Protein AF-A0A8X6HVB4-F1 (afdb_monomer_lite)

Foldseek 3Di:
DDDPPVVVVVVVVVVVVVQLQVQLVVVLVVCQVVDPDHDDDDRDPVSSVVSVLVVQVVVCVVPPPDPVVCVVQVWDADPSGGTDGDDPPD

Secondary structure (DSSP, 8-state):
----HHHHHHHHHHHHHHHHHHHHHHHHHHHHHH-SSPP-SSPPHHHHHHHHHHHHHHHHHHH---HHHHHHTTEEE-TT--EEE-----

Radius of gyration: 17.46 Å; chains: 1; bounding box: 44×43×39 Å

Organism: Trichonephila clavata (NCBI:txid2740835)

pLDDT: mean 86.01, std 16.39, range [36.09, 98.19]

Sequence (90 aa):
MNIQTTDIKSDHVSIYSRSNSVVAWILRFIHNVSNAIKLKGGLSYEEFKRAEVLIFKSLQSNAFQDERLLAKMQAFKDEDGLLRIRTKLG

Structure (mmCIF, N/CA/C/O backbone):
data_AF-A0A8X6HVB4-F1
#
_entry.id   AF-A0A8X6HVB4-F1
#
loop_
_atom_site.group_PDB
_atom_site.id
_atom_site.type_symbol
_atom_site.label_atom_id
_atom_site.label_alt_id
_atom_site.label_comp_id
_atom_site.label_asym_id
_atom_site.label_entity_id
_atom_site.label_seq_id
_atom_site.pdbx_PDB_ins_code
_atom_site.Cartn_x
_atom_site.Cartn_y
_atom_site.Cartn_z
_atom_site.occupancy
_atom_site.B_iso_or_equiv
_atom_site.auth_seq_id
_atom_site.auth_comp_id
_atom_site.auth_asym_id
_atom_site.auth_atom_id
_atom_site.pdbx_PDB_model_num
ATOM 1 N N . MET A 1 1 ? 10.551 36.433 -18.646 1.00 36.09 1 MET A N 1
ATOM 2 C CA . MET A 1 1 ? 9.407 35.739 -18.021 1.00 36.09 1 MET A CA 1
ATOM 3 C C . MET A 1 1 ? 9.987 34.641 -17.136 1.00 36.09 1 MET A C 1
ATOM 5 O O . MET A 1 1 ? 10.353 33.595 -17.649 1.00 36.09 1 MET A O 1
ATOM 9 N N . ASN A 1 2 ? 10.223 34.934 -15.853 1.00 40.00 2 ASN A N 1
ATOM 10 C CA . ASN A 1 2 ? 10.782 33.979 -14.887 1.00 40.00 2 ASN A CA 1
ATOM 11 C C . ASN A 1 2 ? 9.632 33.121 -14.358 1.00 40.00 2 ASN A C 1
ATOM 13 O O . ASN A 1 2 ? 8.884 33.570 -13.493 1.00 40.00 2 ASN A O 1
ATOM 17 N N . ILE A 1 3 ? 9.453 31.925 -14.915 1.00 48.97 3 ILE A N 1
ATOM 18 C CA . ILE A 1 3 ? 8.506 30.955 -14.364 1.00 48.97 3 ILE A CA 1
ATOM 19 C C . ILE A 1 3 ? 9.162 30.378 -13.110 1.00 48.97 3 ILE A C 1
ATOM 21 O O . ILE A 1 3 ? 10.243 29.793 -13.181 1.00 48.97 3 ILE A O 1
ATOM 25 N N . GLN A 1 4 ? 8.529 30.612 -11.964 1.00 47.25 4 GLN A N 1
ATOM 26 C CA . GLN A 1 4 ? 8.971 30.142 -10.660 1.00 47.25 4 GLN A CA 1
ATOM 27 C C . GLN A 1 4 ? 9.030 28.607 -10.637 1.00 47.25 4 GLN A C 1
ATOM 29 O O . GLN A 1 4 ? 8.017 27.919 -10.564 1.00 47.25 4 GLN A O 1
ATOM 34 N N . 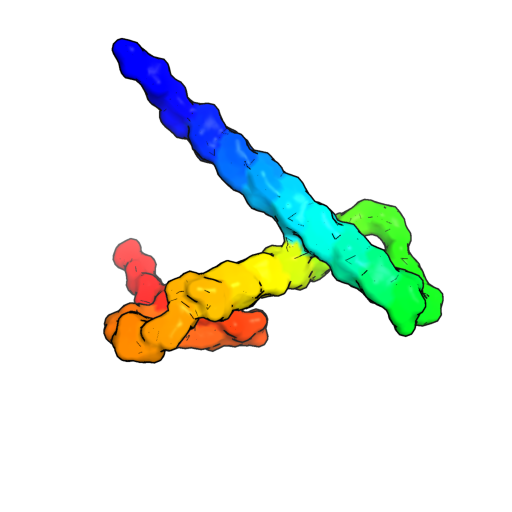THR A 1 5 ? 10.236 28.044 -10.691 1.00 47.19 5 THR A N 1
ATOM 35 C CA . THR A 1 5 ? 10.488 26.598 -10.547 1.00 47.19 5 THR A CA 1
ATOM 36 C C . THR A 1 5 ? 10.191 26.066 -9.141 1.00 47.19 5 THR A C 1
ATOM 38 O O . THR A 1 5 ? 10.167 24.852 -8.934 1.00 47.19 5 THR A O 1
ATOM 41 N N . THR A 1 6 ? 9.960 26.949 -8.170 1.00 48.31 6 THR A N 1
ATOM 42 C CA . THR A 1 6 ? 9.624 26.618 -6.780 1.00 48.31 6 THR A CA 1
ATOM 43 C C . THR A 1 6 ? 8.178 26.157 -6.604 1.00 48.31 6 THR A C 1
ATOM 45 O O . THR A 1 6 ? 7.936 25.250 -5.807 1.00 48.31 6 THR A O 1
ATOM 48 N N . ASP A 1 7 ? 7.239 26.687 -7.389 1.00 48.81 7 ASP A N 1
ATOM 49 C CA . ASP A 1 7 ? 5.804 26.430 -7.193 1.00 48.81 7 ASP A CA 1
ATOM 50 C C . ASP A 1 7 ? 5.396 25.026 -7.665 1.00 48.81 7 ASP A C 1
ATOM 52 O O . ASP A 1 7 ? 4.676 24.304 -6.975 1.00 48.81 7 ASP A O 1
ATOM 56 N N . ILE A 1 8 ? 5.979 24.559 -8.775 1.00 48.50 8 ILE A N 1
ATOM 57 C CA . ILE A 1 8 ? 5.682 23.243 -9.367 1.00 48.50 8 ILE A CA 1
ATOM 58 C C . ILE A 1 8 ? 6.046 22.096 -8.402 1.00 48.50 8 ILE A C 1
ATOM 60 O O . ILE A 1 8 ? 5.326 21.104 -8.302 1.00 48.50 8 ILE A O 1
ATOM 64 N N . LYS A 1 9 ? 7.145 22.220 -7.641 1.00 50.41 9 LYS A N 1
ATOM 65 C CA . LYS A 1 9 ? 7.527 21.207 -6.637 1.00 50.41 9 LYS A CA 1
ATOM 66 C C . LYS A 1 9 ? 6.558 21.164 -5.452 1.00 50.41 9 LYS A C 1
ATOM 68 O O . LYS A 1 9 ? 6.315 20.080 -4.926 1.00 50.41 9 LYS A O 1
ATOM 73 N N . SER A 1 10 ? 6.024 22.312 -5.040 1.00 56.81 10 SER A N 1
ATOM 74 C CA . SER A 1 10 ? 5.106 22.415 -3.901 1.00 56.81 10 SER A CA 1
ATOM 75 C C . SER A 1 10 ? 3.767 21.740 -4.203 1.00 56.81 10 SER A C 1
ATOM 77 O O . SER A 1 10 ? 3.288 20.913 -3.422 1.00 56.81 10 SER A O 1
ATOM 79 N N . ASP A 1 11 ? 3.205 22.012 -5.380 1.00 59.38 11 ASP A N 1
ATOM 80 C CA . ASP A 1 11 ? 1.868 21.539 -5.737 1.00 59.38 11 ASP A CA 1
ATOM 81 C C . ASP A 1 11 ? 1.815 20.017 -5.916 1.00 59.38 11 ASP A C 1
ATOM 83 O O . ASP A 1 11 ? 0.905 19.362 -5.406 1.00 59.38 11 ASP A O 1
ATOM 87 N N . HIS A 1 12 ? 2.823 19.410 -6.552 1.00 61.12 12 HIS A N 1
ATOM 88 C CA . HIS A 1 12 ? 2.865 17.954 -6.726 1.00 61.12 12 HIS A CA 1
ATOM 89 C C . HIS A 1 12 ? 3.052 17.197 -5.403 1.00 61.12 12 HIS A C 1
ATOM 91 O O . HIS A 1 12 ? 2.412 16.164 -5.190 1.00 61.12 12 HIS A O 1
ATOM 97 N N . VAL A 1 13 ? 3.875 17.720 -4.487 1.00 62.75 13 VAL A N 1
ATOM 98 C CA . VAL A 1 13 ? 4.059 17.136 -3.146 1.00 62.75 13 VAL A CA 1
ATOM 99 C C . VAL A 1 13 ? 2.787 17.297 -2.303 1.00 62.75 13 VAL A C 1
ATOM 101 O O . VAL A 1 13 ? 2.373 16.367 -1.604 1.00 62.75 13 VAL A O 1
ATOM 104 N N . SER A 1 14 ? 2.112 18.443 -2.413 1.00 69.69 14 SER A N 1
ATOM 105 C CA . SER A 1 14 ? 0.826 18.714 -1.759 1.00 69.69 14 SER A CA 1
ATOM 106 C C . SER A 1 14 ? -0.292 17.783 -2.255 1.00 69.69 14 SER A C 1
ATOM 108 O O . SER A 1 14 ? -1.040 17.211 -1.460 1.00 69.69 14 SER A O 1
ATOM 110 N N . ILE A 1 15 ? -0.377 17.539 -3.565 1.00 77.56 15 ILE A N 1
ATOM 111 C CA . ILE A 1 15 ? -1.367 16.618 -4.145 1.00 77.56 15 ILE A CA 1
ATOM 112 C C . ILE A 1 15 ? -1.077 15.169 -3.737 1.00 77.56 15 ILE A C 1
ATOM 114 O O . ILE A 1 15 ? -2.004 14.431 -3.385 1.00 77.56 15 ILE A O 1
ATOM 118 N N . TYR A 1 16 ? 0.194 14.758 -3.744 1.00 82.69 16 TYR A N 1
ATOM 119 C CA . TYR A 1 16 ? 0.590 13.412 -3.335 1.00 82.69 16 TYR A CA 1
ATOM 120 C C . TYR A 1 16 ? 0.261 13.147 -1.862 1.00 82.69 16 TYR A C 1
ATOM 122 O O . TYR A 1 16 ? -0.440 12.186 -1.544 1.00 82.69 16 TYR A O 1
ATOM 130 N N . SER A 1 17 ? 0.697 14.035 -0.966 1.00 85.75 17 SER A N 1
ATOM 131 C CA . SER A 1 17 ? 0.421 13.930 0.474 1.00 85.75 17 SER A CA 1
ATOM 132 C C . SER A 1 17 ? -1.081 13.901 0.779 1.00 85.75 17 SER A C 1
ATOM 134 O O . SER A 1 17 ? -1.535 13.115 1.620 1.00 85.75 17 SER A O 1
ATOM 136 N N . ARG A 1 18 ? -1.879 14.685 0.044 1.00 90.31 18 ARG A N 1
ATOM 137 C CA . ARG A 1 18 ? -3.342 14.649 0.135 1.00 90.31 18 ARG A CA 1
ATOM 138 C C . ARG A 1 18 ? -3.912 13.310 -0.325 1.00 90.31 18 ARG A C 1
ATOM 140 O O . ARG A 1 18 ? -4.722 12.728 0.391 1.00 90.31 18 ARG A O 1
ATOM 147 N N . SER A 1 19 ? -3.474 12.804 -1.475 1.00 90.81 19 SER A N 1
ATOM 148 C CA . SER A 1 19 ? -3.927 11.515 -2.016 1.00 90.81 19 SER A CA 1
ATOM 149 C C . SER A 1 19 ? -3.603 10.368 -1.061 1.00 90.81 19 SER A C 1
ATOM 151 O O . SER A 1 19 ? -4.470 9.548 -0.761 1.00 90.81 19 SER A O 1
ATOM 153 N N . ASN A 1 20 ? -2.391 10.368 -0.500 1.00 95.06 20 ASN A N 1
ATOM 154 C CA . ASN A 1 20 ? -1.969 9.369 0.473 1.00 95.06 20 ASN A CA 1
ATOM 155 C C . ASN A 1 20 ? -2.828 9.415 1.747 1.00 95.06 20 ASN A C 1
ATOM 157 O O . ASN A 1 20 ? -3.277 8.384 2.240 1.00 95.06 20 ASN A O 1
ATOM 161 N N . SER A 1 21 ? -3.145 10.620 2.234 1.00 95.81 21 SER A N 1
ATOM 162 C CA . SER A 1 21 ? -4.028 10.810 3.392 1.00 95.81 21 SER A CA 1
ATOM 163 C C . SER A 1 21 ? -5.441 10.283 3.144 1.00 95.81 21 SER A C 1
ATOM 165 O O . SER A 1 21 ? -6.013 9.623 4.009 1.00 95.81 21 SER A O 1
ATOM 167 N N . VAL A 1 22 ? -6.010 10.549 1.965 1.00 96.75 22 VAL A N 1
ATOM 168 C CA . VAL A 1 22 ? -7.350 10.066 1.599 1.00 96.75 22 VAL A CA 1
ATOM 169 C C . VAL A 1 22 ? -7.379 8.540 1.565 1.00 96.75 22 VAL A C 1
ATOM 171 O O . VAL A 1 22 ? -8.248 7.933 2.191 1.00 96.75 22 VAL A O 1
ATOM 174 N N . VAL A 1 23 ? -6.410 7.911 0.898 1.00 97.50 23 VAL A N 1
ATOM 175 C CA . VAL A 1 23 ? -6.328 6.445 0.828 1.00 97.50 23 VAL A CA 1
ATOM 176 C C . VAL A 1 23 ? -6.125 5.841 2.219 1.00 97.50 23 VAL A C 1
ATOM 178 O O . VAL A 1 23 ? -6.799 4.870 2.558 1.00 97.50 23 VAL A O 1
ATOM 181 N N . ALA A 1 24 ? -5.284 6.438 3.066 1.00 98.06 24 ALA A N 1
ATOM 182 C CA . ALA A 1 24 ? -5.082 5.981 4.441 1.00 98.06 24 ALA A CA 1
ATOM 183 C C . ALA A 1 24 ? -6.379 6.029 5.270 1.00 98.06 24 ALA A C 1
ATOM 185 O O . ALA A 1 24 ? -6.701 5.066 5.970 1.00 98.06 24 ALA A O 1
ATOM 186 N N . TRP A 1 25 ? -7.177 7.094 5.142 1.00 98.12 25 TRP A N 1
ATOM 187 C CA . TRP A 1 25 ? -8.486 7.178 5.798 1.00 98.12 25 TRP A CA 1
ATOM 188 C C . TRP A 1 25 ? -9.487 6.150 5.272 1.00 98.12 25 TRP A C 1
ATOM 190 O O . TRP A 1 25 ? -10.210 5.557 6.072 1.00 98.12 25 TRP A O 1
ATOM 200 N N . ILE A 1 26 ? -9.511 5.893 3.961 1.00 98.19 26 ILE A N 1
ATOM 201 C CA . ILE A 1 26 ? -10.357 4.847 3.366 1.00 98.19 26 ILE A CA 1
ATOM 202 C C . ILE A 1 26 ? -9.965 3.471 3.915 1.00 98.19 26 ILE A C 1
ATOM 204 O O . ILE A 1 26 ? -10.829 2.702 4.336 1.00 98.19 26 ILE A O 1
ATOM 208 N N . LEU A 1 27 ? -8.667 3.166 3.978 1.00 97.81 27 LEU A N 1
ATOM 209 C CA . LEU A 1 27 ? -8.178 1.902 4.530 1.00 97.81 27 LEU A CA 1
ATOM 210 C C . LEU A 1 27 ? -8.531 1.752 6.014 1.00 97.81 27 LEU A C 1
ATOM 212 O O . LEU A 1 27 ? -8.999 0.688 6.426 1.00 97.81 27 LEU A O 1
ATOM 216 N N . ARG A 1 28 ? -8.383 2.818 6.812 1.00 97.94 28 ARG A N 1
ATOM 217 C CA . ARG A 1 28 ? -8.824 2.826 8.212 1.00 97.94 28 ARG A CA 1
ATOM 218 C C . ARG A 1 28 ? -10.331 2.627 8.325 1.00 97.94 28 ARG A C 1
ATOM 220 O O . ARG A 1 28 ? -10.773 1.894 9.204 1.00 97.94 28 ARG A O 1
ATOM 227 N N . PHE A 1 29 ? -11.122 3.254 7.459 1.00 98.00 29 PHE A N 1
ATOM 228 C CA . PHE A 1 29 ? -12.570 3.068 7.437 1.00 98.00 29 PHE A CA 1
ATOM 229 C C . PHE A 1 29 ? -12.927 1.600 7.186 1.00 98.00 29 PHE A C 1
ATOM 231 O O . PHE A 1 29 ? -13.649 1.010 7.986 1.00 98.00 29 PHE A O 1
ATOM 238 N N . ILE A 1 30 ? -12.348 0.980 6.154 1.00 97.69 30 ILE A N 1
ATOM 239 C CA . ILE A 1 30 ? -12.546 -0.445 5.849 1.00 97.69 30 ILE A CA 1
ATOM 240 C C . ILE A 1 30 ? -12.149 -1.316 7.048 1.00 97.69 30 ILE A C 1
ATOM 242 O O . ILE A 1 30 ? -12.912 -2.197 7.453 1.00 97.69 30 ILE A O 1
ATOM 246 N N . HIS A 1 31 ? -10.990 -1.048 7.657 1.00 97.50 31 HIS A N 1
ATOM 247 C CA . HIS A 1 31 ? -10.540 -1.752 8.857 1.00 97.50 31 HIS A CA 1
ATOM 248 C C . HIS A 1 31 ? -11.551 -1.611 9.999 1.00 97.50 31 HIS A C 1
ATOM 250 O O . HIS A 1 31 ? -11.963 -2.611 10.584 1.00 97.50 31 HIS A O 1
ATOM 256 N N . ASN A 1 32 ? -11.998 -0.389 10.276 1.00 97.94 32 ASN A N 1
ATOM 257 C CA . ASN A 1 32 ? -12.940 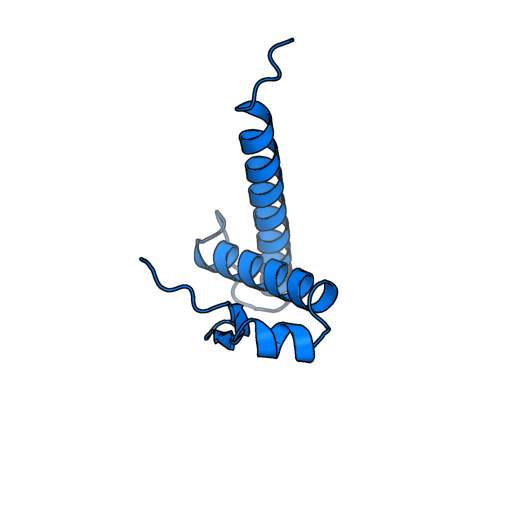-0.090 11.343 1.00 97.94 32 ASN A CA 1
ATOM 258 C C . ASN A 1 32 ? -14.334 -0.656 11.078 1.00 97.94 32 ASN A C 1
ATOM 260 O O . ASN A 1 32 ? -15.048 -0.916 12.035 1.00 97.94 32 ASN A O 1
ATOM 264 N N . VAL A 1 33 ? -14.755 -0.871 9.835 1.00 97.81 33 VAL A N 1
ATOM 265 C CA . VAL A 1 33 ? -16.010 -1.587 9.554 1.00 97.81 33 VAL A CA 1
ATOM 266 C C . VAL A 1 33 ? -15.827 -3.093 9.759 1.00 97.81 33 VAL A C 1
ATOM 268 O O . VAL A 1 33 ? -16.704 -3.743 10.320 1.00 97.81 33 VAL A O 1
ATOM 271 N N . SER A 1 34 ? -14.665 -3.633 9.388 1.00 97.00 34 SER A N 1
ATOM 272 C CA . SER A 1 34 ? -14.423 -5.082 9.331 1.00 97.00 34 SER A CA 1
ATOM 273 C C . SER A 1 34 ? -13.906 -5.704 10.636 1.00 97.00 34 SER A C 1
ATOM 275 O O . SER A 1 34 ? -13.934 -6.921 10.777 1.00 97.00 34 SER A O 1
ATOM 277 N N . ASN A 1 35 ? -13.413 -4.907 11.591 1.00 96.69 35 ASN A N 1
ATOM 278 C CA . ASN A 1 35 ? -12.762 -5.401 12.814 1.00 96.69 35 ASN A CA 1
ATOM 279 C C . ASN A 1 35 ? -13.474 -4.908 14.074 1.00 96.69 35 ASN A C 1
ATOM 281 O O . ASN A 1 35 ? -13.949 -3.775 14.119 1.00 96.69 35 ASN A O 1
ATOM 285 N N . ALA A 1 36 ? -13.528 -5.730 15.126 1.00 95.38 36 ALA A N 1
ATOM 286 C CA . ALA A 1 36 ? -14.111 -5.331 16.412 1.00 95.38 36 ALA A CA 1
ATOM 287 C C . ALA A 1 36 ? -13.299 -4.209 17.089 1.00 95.38 36 ALA A C 1
ATOM 289 O O . ALA A 1 36 ? -13.873 -3.250 17.609 1.00 95.38 36 ALA A O 1
ATOM 290 N N . ILE A 1 37 ? -11.967 -4.301 17.024 1.00 96.38 37 ILE A N 1
ATOM 291 C CA . ILE A 1 37 ? -11.046 -3.281 17.534 1.00 96.38 37 ILE A CA 1
ATOM 292 C C . ILE A 1 37 ? -10.981 -2.139 16.521 1.00 96.38 37 ILE A C 1
ATOM 294 O O . ILE A 1 37 ? -10.612 -2.345 15.368 1.00 96.38 37 ILE A O 1
ATOM 298 N N . LYS A 1 38 ? -11.356 -0.933 16.955 1.00 96.12 38 LYS A N 1
ATOM 299 C CA . LYS A 1 38 ? -11.393 0.259 16.100 1.00 96.12 38 LYS A CA 1
ATOM 300 C C . LYS A 1 38 ? -10.157 1.118 16.328 1.00 96.12 38 LYS A C 1
ATOM 302 O O . LYS A 1 38 ? -9.823 1.437 17.470 1.00 96.12 38 LYS A O 1
ATOM 307 N N . LEU A 1 39 ? -9.552 1.573 15.240 1.00 96.19 39 LEU A N 1
ATOM 308 C CA . LEU A 1 39 ? -8.505 2.587 15.249 1.00 96.19 39 LEU A CA 1
ATOM 309 C C . LEU A 1 39 ? -9.137 3.974 15.424 1.00 96.19 39 LEU A C 1
ATOM 311 O O . LEU A 1 39 ? -10.148 4.292 14.789 1.00 96.19 39 LEU A O 1
ATOM 315 N N . LYS A 1 40 ? -8.548 4.795 16.296 1.00 94.44 40 LYS A N 1
ATOM 316 C CA . LYS A 1 40 ? -9.027 6.137 16.666 1.00 94.44 40 LYS A CA 1
ATOM 317 C C . LYS A 1 40 ? -7.863 7.135 16.661 1.00 94.44 40 LYS A C 1
ATOM 319 O O . LYS A 1 40 ? -6.706 6.732 16.697 1.00 94.44 40 LYS A O 1
ATOM 324 N N . GLY A 1 41 ? -8.173 8.433 16.657 1.00 95.19 41 GLY A N 1
ATOM 325 C CA . GLY A 1 41 ? -7.170 9.507 16.667 1.00 95.19 41 GLY A CA 1
ATOM 326 C C . GLY A 1 41 ? -6.592 9.811 15.282 1.00 95.19 41 GLY A C 1
ATOM 327 O O . GLY A 1 41 ? -7.230 9.535 14.267 1.00 95.19 41 GLY A O 1
ATOM 328 N N . GLY A 1 42 ? -5.391 10.393 15.235 1.00 95.56 42 GLY A N 1
ATOM 329 C CA . GLY A 1 42 ? -4.678 10.681 13.983 1.00 95.56 42 GLY A CA 1
ATOM 330 C C . GLY A 1 42 ? -4.268 9.416 13.221 1.00 95.56 42 GLY A C 1
ATOM 331 O O . GLY A 1 42 ? -4.263 8.318 13.784 1.00 95.56 42 GLY A O 1
ATOM 332 N N . LEU A 1 43 ? -3.960 9.553 11.930 1.00 96.75 43 LEU A N 1
ATOM 333 C CA . LEU A 1 43 ? -3.375 8.468 11.134 1.00 96.75 43 LEU A CA 1
ATOM 334 C C . LEU A 1 43 ? -1.952 8.172 11.619 1.00 96.75 43 LEU A C 1
ATOM 336 O O . LEU A 1 43 ? -1.169 9.091 11.856 1.00 96.75 43 LEU A O 1
ATOM 340 N N . SER A 1 44 ? -1.629 6.891 11.769 1.00 96.94 44 SER A N 1
ATOM 341 C CA . SER A 1 44 ? -0.286 6.431 12.114 1.00 96.94 44 SER A CA 1
ATOM 342 C C . SER A 1 44 ? 0.620 6.380 10.883 1.00 96.94 44 SER A C 1
ATOM 344 O O . SER A 1 44 ? 0.151 6.309 9.746 1.00 96.94 44 SER A O 1
ATOM 346 N N . TYR A 1 45 ? 1.935 6.358 11.115 1.00 96.12 45 TYR A N 1
ATOM 347 C CA . TYR A 1 45 ? 2.926 6.157 10.054 1.00 96.12 45 TYR A CA 1
ATOM 348 C C . TYR A 1 45 ? 2.652 4.885 9.236 1.00 96.12 45 TYR A C 1
ATOM 350 O O . TYR A 1 45 ? 2.685 4.926 8.011 1.00 96.12 45 TYR A O 1
ATOM 358 N N . GLU A 1 46 ? 2.299 3.779 9.895 1.00 96.50 46 GLU A N 1
ATOM 359 C CA . GLU A 1 46 ? 2.018 2.505 9.219 1.00 96.50 46 GLU A CA 1
ATOM 360 C C . GLU A 1 46 ? 0.808 2.573 8.281 1.00 96.50 46 GLU A C 1
ATOM 362 O O . GLU A 1 46 ? 0.770 1.909 7.243 1.00 96.50 46 GLU A O 1
ATOM 367 N N . GLU A 1 47 ? -0.185 3.401 8.608 1.00 97.50 47 GLU A N 1
ATOM 368 C CA . GLU A 1 47 ? -1.339 3.616 7.734 1.00 97.50 47 GLU A CA 1
ATOM 369 C C . GLU A 1 47 ? -0.977 4.445 6.509 1.00 97.50 47 GLU A C 1
ATOM 371 O O . GLU A 1 47 ? -1.408 4.110 5.405 1.00 97.50 47 GLU A O 1
ATOM 376 N N . PHE A 1 48 ? -0.134 5.466 6.677 1.00 96.81 48 PHE A N 1
ATOM 377 C CA . PHE A 1 48 ? 0.422 6.203 5.545 1.00 96.81 48 PHE A CA 1
ATOM 378 C C . PHE A 1 48 ? 1.306 5.319 4.665 1.00 96.81 48 PHE A C 1
ATOM 380 O O . PHE A 1 48 ? 1.200 5.393 3.444 1.00 96.81 48 PHE A O 1
ATOM 387 N N . LYS A 1 49 ? 2.136 4.457 5.262 1.00 96.25 49 LYS A N 1
ATOM 388 C CA . LYS A 1 49 ? 2.991 3.522 4.524 1.00 96.25 49 LYS A CA 1
ATOM 389 C C . LYS A 1 49 ? 2.157 2.523 3.719 1.00 96.25 49 LYS A C 1
ATOM 391 O O . LYS A 1 49 ? 2.419 2.312 2.539 1.00 96.25 49 LYS A O 1
ATOM 396 N N . ARG A 1 50 ? 1.108 1.937 4.310 1.00 96.62 50 ARG A N 1
ATOM 397 C CA . ARG A 1 50 ? 0.198 1.037 3.576 1.00 96.62 50 ARG A CA 1
ATOM 398 C C . ARG A 1 50 ? -0.524 1.732 2.432 1.00 96.62 50 ARG A C 1
ATOM 400 O O . ARG A 1 50 ? -0.657 1.138 1.364 1.00 96.62 50 ARG A O 1
ATOM 407 N N . ALA A 1 51 ? -1.006 2.950 2.661 1.00 97.19 51 ALA A N 1
ATOM 408 C CA . ALA A 1 51 ? -1.661 3.733 1.625 1.00 97.19 51 ALA A CA 1
ATOM 409 C C . ALA A 1 51 ? -0.703 4.023 0.461 1.00 97.19 51 ALA A C 1
ATOM 411 O O . ALA A 1 51 ? -1.056 3.787 -0.693 1.00 97.19 51 ALA A O 1
ATOM 412 N N . GLU A 1 52 ? 0.533 4.411 0.768 1.00 95.69 52 GLU A N 1
ATOM 413 C CA . GLU A 1 52 ? 1.587 4.663 -0.210 1.00 95.69 52 GLU A CA 1
ATOM 414 C C . GLU A 1 52 ? 1.895 3.410 -1.041 1.00 95.69 52 GLU A C 1
ATOM 416 O O . GLU A 1 52 ? 1.858 3.455 -2.273 1.00 95.69 52 GLU A O 1
ATOM 421 N N . VAL A 1 53 ? 2.113 2.265 -0.386 1.00 96.50 53 VAL A N 1
ATOM 422 C CA . VAL A 1 53 ? 2.352 0.985 -1.070 1.00 96.50 53 VAL A CA 1
ATOM 423 C C . VAL A 1 53 ? 1.183 0.629 -1.990 1.00 96.50 53 VAL A C 1
ATOM 425 O O . VAL A 1 53 ? 1.405 0.200 -3.121 1.00 96.50 53 VAL A O 1
ATOM 428 N N . LEU A 1 54 ? -0.063 0.816 -1.546 1.00 95.88 54 LEU A N 1
ATOM 429 C CA . LEU A 1 54 ? -1.239 0.516 -2.363 1.00 95.88 54 LEU A CA 1
ATOM 430 C C . LEU A 1 54 ? -1.324 1.418 -3.602 1.00 95.88 54 LEU A C 1
ATOM 432 O O . LEU A 1 54 ? -1.566 0.921 -4.704 1.00 95.88 54 LEU A O 1
ATOM 436 N N . ILE A 1 55 ? -1.087 2.722 -3.432 1.00 95.00 55 ILE A N 1
ATOM 437 C CA . ILE A 1 55 ? -1.062 3.695 -4.530 1.00 95.00 55 ILE A CA 1
ATOM 438 C C . ILE A 1 55 ? 0.008 3.299 -5.546 1.00 95.00 55 ILE A C 1
ATOM 440 O O . ILE A 1 55 ? -0.293 3.164 -6.733 1.00 95.00 55 ILE A O 1
ATOM 444 N N . PHE A 1 56 ? 1.241 3.053 -5.097 1.00 94.56 56 PHE A N 1
ATOM 445 C CA . PHE A 1 56 ? 2.326 2.689 -6.003 1.00 94.56 56 PHE A CA 1
ATOM 446 C C . PHE A 1 56 ? 2.085 1.354 -6.699 1.00 94.56 56 PHE A C 1
ATOM 448 O O . PHE A 1 56 ? 2.309 1.272 -7.903 1.00 94.56 56 PHE A O 1
ATOM 455 N N . LYS A 1 57 ? 1.562 0.336 -6.004 1.00 94.31 57 LYS A N 1
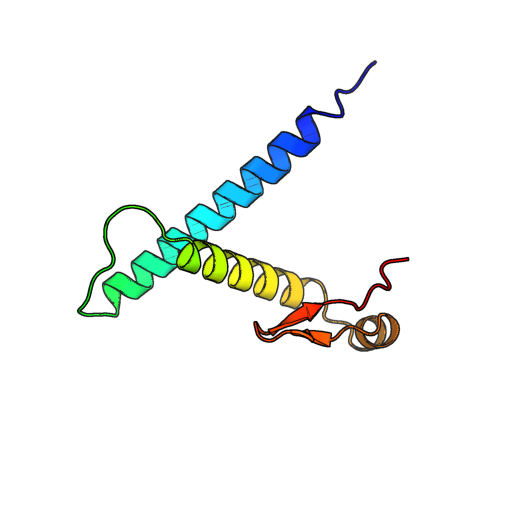ATOM 456 C CA . LYS A 1 57 ? 1.177 -0.932 -6.643 1.00 94.31 57 LYS A CA 1
ATOM 457 C C . LYS A 1 57 ? 0.179 -0.715 -7.771 1.00 94.31 57 LYS A C 1
ATOM 459 O O . LYS A 1 57 ? 0.384 -1.245 -8.858 1.00 94.31 57 LYS A O 1
ATOM 464 N N . SER A 1 58 ? -0.862 0.080 -7.526 1.00 93.31 58 SER A N 1
ATOM 465 C CA . SER A 1 58 ? -1.887 0.366 -8.533 1.00 93.31 58 SER A CA 1
ATOM 466 C C . SER A 1 58 ? -1.336 1.167 -9.713 1.00 93.31 58 SER A C 1
ATOM 468 O O . SER A 1 58 ? -1.700 0.908 -10.857 1.00 93.31 58 SER A O 1
ATOM 470 N N . LEU A 1 59 ? -0.454 2.137 -9.464 1.00 92.38 59 LEU A N 1
ATOM 471 C CA . LEU A 1 59 ? 0.189 2.896 -10.536 1.00 92.38 59 LEU A CA 1
ATOM 472 C C . LEU A 1 59 ? 1.104 1.996 -11.367 1.00 92.38 59 LEU A C 1
ATOM 474 O O . LEU A 1 59 ? 1.064 2.033 -12.594 1.00 92.38 59 LEU A O 1
ATOM 478 N N . GLN A 1 60 ? 1.894 1.151 -10.708 1.00 94.25 60 GLN A N 1
ATOM 479 C CA . GLN A 1 60 ? 2.825 0.252 -11.374 1.00 94.25 60 GLN A CA 1
ATOM 480 C C . GLN A 1 60 ? 2.110 -0.829 -12.187 1.00 94.25 60 GLN A C 1
ATOM 482 O O . GLN A 1 60 ? 2.547 -1.123 -13.298 1.00 94.25 60 GLN A O 1
ATOM 487 N N . SER A 1 61 ? 0.992 -1.371 -11.693 1.00 90.44 61 SER A N 1
ATOM 488 C CA . SER A 1 61 ? 0.176 -2.327 -12.450 1.00 90.44 61 SER A CA 1
ATOM 489 C C . SER A 1 61 ? -0.483 -1.708 -13.681 1.00 90.44 61 SER A C 1
ATOM 491 O O . SER A 1 61 ? -0.832 -2.424 -14.606 1.00 90.44 61 SER A O 1
ATOM 493 N N . ASN A 1 62 ? -0.665 -0.390 -13.716 1.00 90.00 62 ASN A N 1
ATOM 494 C CA . ASN A 1 62 ? -1.230 0.282 -14.885 1.00 90.00 62 ASN A CA 1
ATOM 495 C C . A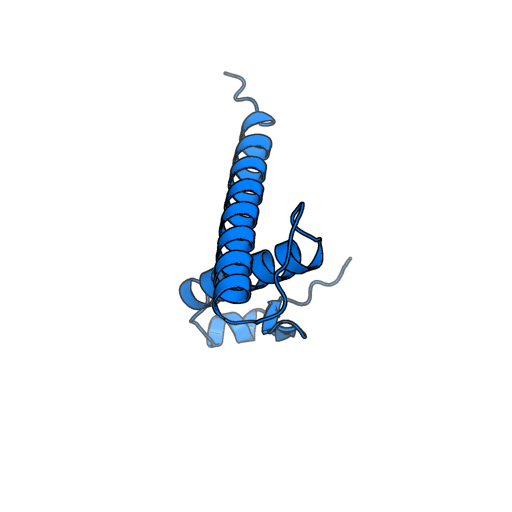SN A 1 62 ? -0.139 0.740 -15.862 1.00 90.00 62 ASN A C 1
ATOM 497 O O . ASN A 1 62 ? -0.335 0.695 -17.072 1.00 90.00 62 ASN A O 1
ATOM 501 N N . ALA A 1 63 ? 1.012 1.178 -15.345 1.00 89.25 63 ALA A N 1
ATOM 502 C CA . ALA A 1 63 ? 2.073 1.785 -16.144 1.00 89.25 63 ALA A CA 1
ATOM 503 C C . ALA A 1 63 ? 3.103 0.778 -16.683 1.00 89.25 63 ALA A C 1
ATOM 505 O O . ALA A 1 63 ? 3.660 0.990 -17.757 1.00 89.25 63 ALA A O 1
ATOM 506 N N . PHE A 1 64 ? 3.378 -0.310 -15.957 1.00 88.94 64 PHE A N 1
ATOM 507 C CA . PHE A 1 64 ? 4.487 -1.218 -16.260 1.00 88.94 64 PHE A CA 1
ATOM 508 C C . PHE A 1 64 ? 3.992 -2.639 -16.523 1.00 88.94 64 PHE A C 1
ATOM 510 O O . PHE A 1 64 ? 4.088 -3.516 -15.669 1.00 88.94 64 PHE A O 1
ATOM 517 N N . GLN A 1 65 ? 3.440 -2.849 -17.718 1.00 87.75 65 GLN A N 1
ATOM 518 C CA . GLN A 1 65 ? 2.946 -4.156 -18.175 1.00 87.75 65 GLN A CA 1
ATOM 519 C C . GLN A 1 65 ? 3.906 -4.871 -19.140 1.00 87.75 65 GLN A C 1
ATOM 521 O O . GLN A 1 65 ? 3.748 -6.060 -19.395 1.00 87.75 65 GLN A O 1
ATOM 526 N N . ASP A 1 66 ? 4.915 -4.170 -19.669 1.00 93.06 66 ASP A N 1
ATOM 527 C CA . ASP A 1 66 ? 5.896 -4.754 -20.588 1.00 93.06 66 ASP A CA 1
ATOM 528 C C . ASP A 1 66 ? 7.023 -5.469 -19.824 1.00 93.06 66 ASP A C 1
ATOM 530 O O . ASP A 1 66 ? 7.968 -4.851 -19.322 1.00 93.06 66 ASP A O 1
ATOM 534 N N . GLU A 1 67 ? 6.944 -6.797 -19.775 1.00 87.88 67 GLU A N 1
ATOM 535 C CA . GLU A 1 67 ? 7.945 -7.648 -19.129 1.00 87.88 67 GLU A CA 1
ATOM 536 C C . GLU A 1 67 ? 9.336 -7.552 -19.775 1.00 87.88 67 GLU A C 1
ATOM 538 O O . GLU A 1 67 ? 10.347 -7.657 -19.076 1.00 87.88 67 GLU A O 1
ATOM 543 N N . ARG A 1 68 ? 9.425 -7.307 -21.092 1.00 90.69 68 ARG A N 1
ATOM 544 C CA . ARG A 1 68 ? 10.718 -7.181 -21.789 1.00 90.69 68 ARG A CA 1
ATOM 545 C C . ARG A 1 68 ? 11.428 -5.904 -21.366 1.00 90.69 68 ARG A C 1
ATOM 547 O O . ARG A 1 68 ? 12.640 -5.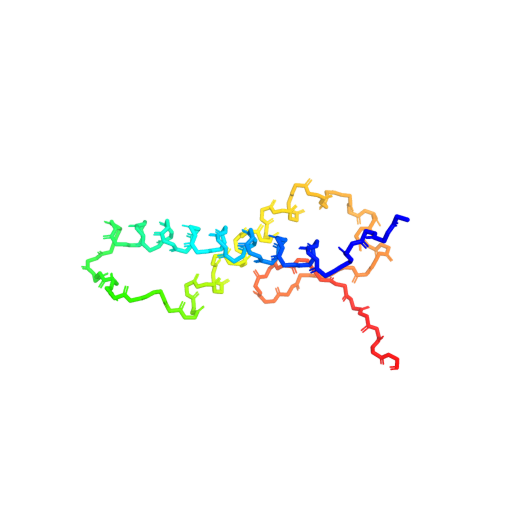918 -21.136 1.00 90.69 68 ARG A O 1
ATOM 554 N N . LEU A 1 69 ? 10.678 -4.811 -21.238 1.00 88.56 69 LEU A N 1
ATOM 555 C CA . LEU A 1 69 ? 11.197 -3.549 -20.718 1.00 88.56 69 LEU A CA 1
ATOM 556 C C . LEU A 1 69 ? 11.675 -3.714 -19.271 1.00 88.56 69 LEU A C 1
ATOM 558 O O . LEU A 1 69 ? 12.795 -3.315 -18.948 1.00 88.56 69 LEU A O 1
ATOM 562 N N . LEU A 1 70 ? 10.866 -4.351 -18.420 1.00 90.50 70 LEU A N 1
ATOM 563 C CA . LEU A 1 70 ? 11.210 -4.595 -17.018 1.00 90.50 70 LEU A CA 1
ATOM 564 C C . LEU A 1 70 ? 12.480 -5.443 -16.867 1.00 90.50 70 LEU A C 1
ATOM 566 O O . LEU A 1 70 ? 13.356 -5.095 -16.072 1.00 90.50 70 LEU A O 1
ATOM 570 N N . ALA A 1 71 ? 12.628 -6.497 -17.674 1.00 88.31 71 ALA A N 1
ATOM 571 C CA . ALA A 1 71 ? 13.837 -7.316 -17.705 1.00 88.31 71 ALA A CA 1
ATOM 572 C C . ALA A 1 71 ? 15.070 -6.500 -18.131 1.00 88.31 71 ALA A C 1
ATOM 574 O O . ALA A 1 71 ? 16.116 -6.572 -17.484 1.00 88.31 71 ALA A O 1
ATOM 575 N N . LYS A 1 72 ? 14.944 -5.663 -19.171 1.00 90.50 72 LYS A N 1
ATOM 576 C CA . LYS A 1 72 ? 16.030 -4.784 -19.637 1.00 90.50 72 LYS A CA 1
ATOM 577 C C . LYS A 1 72 ? 16.471 -3.784 -18.563 1.00 90.50 72 LYS A C 1
ATOM 579 O O . LYS A 1 72 ? 17.659 -3.492 -18.454 1.00 90.50 72 LYS A O 1
ATOM 584 N N . MET A 1 73 ? 15.532 -3.275 -17.767 1.00 88.62 73 MET A N 1
ATOM 585 C CA . MET A 1 73 ? 15.807 -2.354 -16.658 1.00 88.62 73 MET A CA 1
ATOM 586 C C . MET A 1 73 ? 16.319 -3.060 -15.394 1.00 88.62 73 MET A C 1
ATOM 588 O O . MET A 1 73 ? 16.600 -2.384 -14.409 1.00 88.62 73 MET A O 1
ATOM 592 N N . GLN A 1 74 ? 16.444 -4.395 -15.402 1.00 90.88 74 GLN A N 1
ATOM 593 C CA . GLN A 1 74 ? 16.778 -5.202 -14.221 1.00 90.88 74 GLN A CA 1
ATOM 594 C C . GLN A 1 74 ? 15.841 -4.896 -13.042 1.00 90.88 74 GLN A C 1
ATOM 596 O O . GLN A 1 74 ? 16.269 -4.782 -11.887 1.00 90.88 74 GLN A O 1
ATOM 601 N N . ALA A 1 75 ? 14.554 -4.710 -13.350 1.00 92.19 75 ALA A N 1
ATOM 602 C CA . ALA A 1 75 ? 13.547 -4.438 -12.345 1.00 92.19 75 ALA A CA 1
ATOM 603 C C . ALA A 1 75 ? 13.295 -5.686 -11.484 1.00 92.19 75 ALA A C 1
ATOM 605 O O . ALA A 1 75 ? 13.288 -6.814 -11.975 1.00 92.19 75 ALA A O 1
ATOM 606 N N . PHE A 1 76 ? 13.064 -5.483 -10.192 1.00 92.31 76 PHE A N 1
ATOM 607 C CA . PHE A 1 76 ? 12.751 -6.532 -9.225 1.00 92.31 76 PHE A CA 1
ATOM 608 C C . PHE A 1 76 ? 11.643 -6.059 -8.285 1.00 92.31 76 PHE A C 1
ATOM 610 O O . PHE A 1 76 ? 11.422 -4.858 -8.149 1.00 92.31 76 PHE A O 1
ATOM 617 N N . LYS A 1 77 ? 10.935 -6.986 -7.635 1.00 93.31 77 LYS A N 1
ATOM 618 C CA . LYS A 1 77 ? 9.962 -6.642 -6.589 1.00 93.31 77 LYS A CA 1
ATOM 619 C C . LYS A 1 77 ? 10.636 -6.640 -5.220 1.00 93.31 77 LYS A C 1
ATOM 621 O O . LYS A 1 77 ? 11.430 -7.536 -4.941 1.00 93.31 77 LYS A O 1
ATOM 626 N N . ASP A 1 78 ? 10.337 -5.642 -4.399 1.00 93.75 78 ASP A N 1
ATOM 627 C CA . ASP A 1 78 ? 10.778 -5.600 -3.002 1.00 93.75 78 ASP A CA 1
ATOM 628 C C . ASP A 1 78 ? 9.871 -6.429 -2.071 1.00 93.75 78 ASP A C 1
ATOM 630 O O . ASP A 1 78 ? 8.951 -7.112 -2.526 1.00 93.75 78 ASP A O 1
ATOM 634 N N . GLU A 1 79 ? 10.136 -6.362 -0.763 1.00 93.81 79 GLU A N 1
ATOM 635 C CA . GLU A 1 79 ? 9.360 -7.048 0.284 1.00 93.81 79 GLU A CA 1
ATOM 636 C C . GLU A 1 79 ? 7.892 -6.606 0.319 1.00 93.81 79 GLU A C 1
ATOM 638 O O . GLU A 1 79 ? 6.997 -7.413 0.569 1.00 93.81 79 GLU A O 1
ATOM 643 N N . ASP A 1 80 ? 7.637 -5.338 -0.004 1.00 92.38 80 ASP A N 1
ATOM 644 C CA . ASP A 1 80 ? 6.296 -4.785 -0.113 1.00 92.38 80 ASP A CA 1
ATOM 645 C C . ASP A 1 80 ? 5.649 -5.119 -1.469 1.00 92.38 80 ASP A C 1
ATOM 647 O O . ASP A 1 80 ? 4.471 -4.832 -1.665 1.00 92.38 80 ASP A O 1
ATOM 651 N N . GLY A 1 81 ? 6.352 -5.770 -2.402 1.00 91.44 81 GLY A N 1
ATOM 652 C CA . GLY A 1 81 ? 5.872 -6.158 -3.729 1.00 91.44 81 GLY A CA 1
ATOM 653 C C . GLY A 1 81 ? 5.873 -5.032 -4.769 1.00 91.44 81 GLY A C 1
ATOM 654 O O . GLY A 1 81 ? 5.231 -5.180 -5.813 1.00 91.44 81 GLY A O 1
ATOM 655 N N . LEU A 1 82 ? 6.556 -3.921 -4.497 1.00 94.50 82 LEU A N 1
ATOM 656 C CA . LEU A 1 82 ? 6.747 -2.800 -5.414 1.00 94.50 82 LEU A CA 1
ATOM 657 C C . LEU A 1 82 ? 7.872 -3.092 -6.403 1.00 94.50 82 LEU A C 1
ATOM 659 O O . LEU A 1 82 ? 8.943 -3.560 -6.020 1.00 94.50 82 LEU A O 1
ATOM 663 N N . LEU A 1 83 ? 7.656 -2.759 -7.676 1.00 94.06 83 LEU A N 1
ATOM 664 C CA . LEU A 1 83 ? 8.708 -2.778 -8.688 1.00 94.06 83 LEU A CA 1
ATOM 665 C C . LEU A 1 83 ? 9.756 -1.705 -8.368 1.00 94.06 83 LEU A C 1
ATOM 667 O O . LEU A 1 83 ? 9.440 -0.525 -8.208 1.00 94.06 83 LEU A O 1
ATOM 671 N N . ARG A 1 84 ? 11.014 -2.126 -8.303 1.00 92.94 84 ARG A N 1
ATOM 672 C CA . ARG A 1 84 ? 12.199 -1.302 -8.071 1.00 92.94 84 ARG A CA 1
ATOM 673 C C . ARG A 1 84 ? 13.262 -1.613 -9.109 1.00 92.94 84 ARG A C 1
ATOM 675 O O . ARG A 1 84 ? 13.281 -2.693 -9.688 1.00 92.94 84 ARG A O 1
ATOM 682 N N . ILE A 1 85 ? 14.177 -0.674 -9.305 1.00 91.38 85 ILE A N 1
ATOM 683 C CA . ILE A 1 85 ? 15.346 -0.834 -10.171 1.00 91.38 85 ILE A CA 1
ATOM 684 C C . ILE A 1 85 ? 16.590 -0.697 -9.302 1.00 91.38 85 ILE A C 1
ATOM 686 O O . ILE A 1 85 ? 16.654 0.172 -8.431 1.00 91.38 85 ILE A O 1
ATOM 690 N N . ARG A 1 86 ? 17.579 -1.569 -9.518 1.00 83.31 86 ARG A N 1
ATOM 691 C CA . ARG A 1 86 ? 18.877 -1.442 -8.853 1.00 83.31 86 ARG A CA 1
ATOM 692 C C . ARG A 1 86 ? 19.672 -0.339 -9.535 1.00 83.31 86 ARG A C 1
ATOM 694 O O . ARG A 1 86 ? 20.185 -0.533 -10.632 1.00 83.31 86 ARG A O 1
ATOM 701 N N . THR A 1 87 ? 19.815 0.793 -8.866 1.00 79.81 87 THR A N 1
ATOM 702 C CA . THR A 1 87 ? 20.744 1.841 -9.292 1.00 79.81 87 THR A CA 1
ATOM 703 C C . THR A 1 87 ? 22.024 1.701 -8.480 1.00 79.81 87 THR A C 1
ATOM 705 O O . THR A 1 87 ? 21.969 1.612 -7.253 1.00 79.81 87 THR A O 1
ATOM 708 N N . LYS A 1 88 ? 23.187 1.670 -9.141 1.00 73.69 88 LYS A N 1
ATOM 709 C CA . LYS A 1 88 ? 24.457 1.863 -8.432 1.00 73.69 88 LYS A CA 1
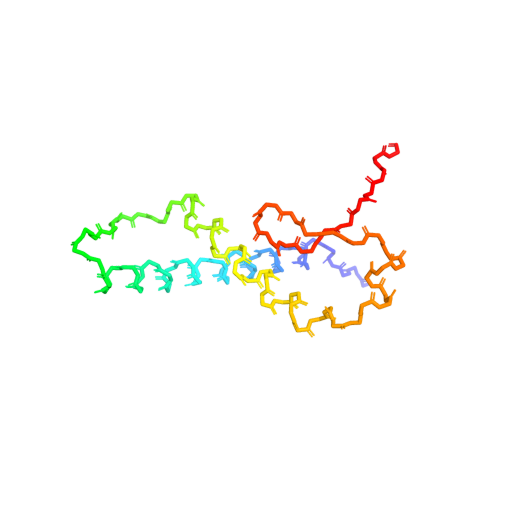ATOM 710 C C . LYS A 1 88 ? 24.471 3.304 -7.930 1.00 73.69 88 LYS A C 1
ATOM 712 O O . LYS A 1 88 ? 24.370 4.221 -8.740 1.00 73.69 88 LYS A O 1
ATOM 717 N N . LEU A 1 89 ? 24.563 3.493 -6.617 1.00 67.69 89 LEU A N 1
ATOM 718 C CA . LEU A 1 89 ? 24.972 4.780 -6.066 1.00 67.69 89 LEU A CA 1
ATOM 719 C C . LEU A 1 89 ? 26.442 4.936 -6.469 1.00 67.69 89 LEU A C 1
ATOM 721 O O . LEU A 1 89 ? 27.287 4.180 -5.990 1.00 67.69 89 LEU A O 1
ATOM 725 N N . GLY A 1 90 ? 26.678 5.759 -7.491 1.00 56.81 90 GLY A N 1
ATOM 726 C CA . GLY A 1 90 ? 28.016 6.098 -7.973 1.00 56.81 90 GLY A CA 1
ATOM 727 C C . GLY A 1 90 ? 28.741 7.025 -7.016 1.00 56.81 90 GLY A C 1
ATOM 728 O O . GLY A 1 90 ? 28.048 7.711 -6.231 1.00 56.81 90 GLY A O 1
#